Protein AF-A0A3B8VBR3-F1 (afdb_monomer_lite)

pLDDT: mean 89.26, std 9.89, range [55.28, 97.0]

Secondary structure (DSSP, 8-state):
--EEEEEEETTSGGG----HHHHHHHHTTGGG--HHHHHHHHGGGTEEEEEETTEEEEEESSHHHHHHHHHHH-

Foldseek 3Di:
DKDKDWCAAPVCRPPNPPLQLVVQLQVVCPPVDDLVVSQVVCVVLQWHWDDDDRTTMIIHPDPVSVVVSSVVRD

Radius of gyration: 11.82 Å; chains: 1; bounding box: 29×24×28 Å

Sequence (74 aa):
MTYKIVLWDKERPFTAISQRWWINFCNSLAYELSEYNVNQKLKEYHAKYVSANEQIYIEFEDEKYSSMLILRFS

Structure (mmCIF, N/CA/C/O backbone):
data_AF-A0A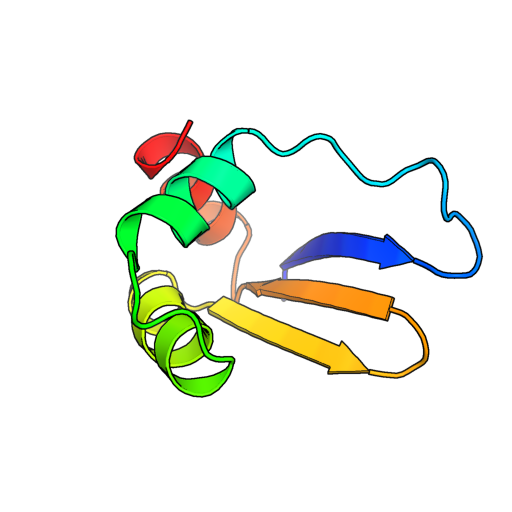3B8VBR3-F1
#
_entry.id   AF-A0A3B8VBR3-F1
#
loop_
_atom_site.group_PDB
_atom_site.id
_atom_site.type_symbol
_atom_site.label_atom_id
_atom_site.label_alt_id
_atom_site.label_comp_id
_atom_site.label_asym_id
_atom_site.label_entity_id
_atom_site.label_seq_id
_atom_site.pdbx_PDB_ins_code
_atom_site.Cartn_x
_atom_site.Cartn_y
_atom_site.Cartn_z
_atom_site.occupancy
_atom_site.B_iso_or_equiv
_atom_site.auth_seq_id
_atom_site.auth_comp_id
_atom_site.auth_asym_id
_atom_site.auth_atom_id
_atom_site.pdbx_PDB_model_num
ATOM 1 N N . MET A 1 1 ? -16.164 6.650 7.142 1.00 70.75 1 MET A N 1
ATOM 2 C CA . MET A 1 1 ? -15.467 5.807 8.139 1.00 70.75 1 MET A CA 1
ATOM 3 C C . MET A 1 1 ? -14.152 5.432 7.489 1.00 70.75 1 M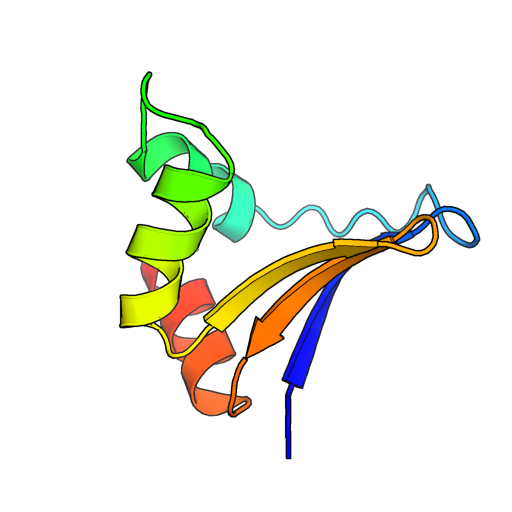ET A C 1
ATOM 5 O O . MET A 1 1 ? -14.211 4.948 6.371 1.00 70.75 1 MET A O 1
ATOM 9 N N . THR A 1 2 ? -13.001 5.734 8.091 1.00 86.00 2 THR A N 1
ATOM 10 C CA . THR A 1 2 ? -11.714 5.456 7.435 1.00 86.00 2 THR A CA 1
ATOM 11 C C . THR A 1 2 ? -11.401 3.962 7.481 1.00 86.00 2 THR A C 1
ATOM 13 O O . THR A 1 2 ? -11.638 3.303 8.494 1.00 86.00 2 THR A O 1
ATOM 16 N N . TYR A 1 3 ? -10.889 3.424 6.376 1.00 92.81 3 TYR A N 1
ATOM 17 C CA . TYR A 1 3 ? -10.506 2.019 6.245 1.00 92.81 3 TYR A CA 1
ATOM 18 C C . TYR A 1 3 ? -8.983 1.899 6.286 1.00 92.81 3 TYR A C 1
ATOM 20 O O . TYR A 1 3 ? -8.282 2.690 5.657 1.00 92.81 3 TYR A O 1
ATOM 28 N N . LYS A 1 4 ? -8.452 0.931 7.035 1.00 92.38 4 LYS A N 1
ATOM 29 C CA . LYS A 1 4 ? -7.007 0.786 7.244 1.00 92.38 4 LYS A CA 1
ATOM 30 C C . LYS A 1 4 ? -6.529 -0.572 6.775 1.00 92.38 4 LYS A C 1
ATOM 32 O O . LYS A 1 4 ? -7.067 -1.593 7.193 1.00 92.38 4 LYS A O 1
ATOM 37 N N . ILE A 1 5 ? -5.468 -0.569 5.975 1.00 91.81 5 ILE A N 1
ATOM 38 C CA . ILE A 1 5 ? -4.715 -1.775 5.650 1.00 91.81 5 ILE A CA 1
ATOM 39 C C . ILE A 1 5 ? -3.338 -1.677 6.286 1.00 91.81 5 ILE A C 1
ATOM 41 O O . ILE A 1 5 ? -2.546 -0.804 5.939 1.00 91.81 5 ILE A O 1
ATOM 45 N N . VAL A 1 6 ? -3.049 -2.594 7.203 1.00 91.38 6 VAL A N 1
ATOM 46 C CA . VAL A 1 6 ? -1.752 -2.676 7.874 1.00 91.38 6 VAL A CA 1
ATOM 47 C C . VAL A 1 6 ? -0.760 -3.406 6.971 1.00 91.38 6 VAL A C 1
ATOM 49 O O . VAL A 1 6 ? -1.015 -4.529 6.538 1.00 91.38 6 VAL A O 1
ATOM 52 N N . LEU A 1 7 ? 0.361 -2.748 6.684 1.00 90.00 7 LEU A N 1
ATOM 53 C CA . LEU A 1 7 ? 1.486 -3.303 5.932 1.00 90.00 7 LEU A CA 1
ATOM 54 C C . LEU A 1 7 ? 2.495 -3.965 6.877 1.00 90.00 7 LEU A C 1
ATOM 56 O O . LEU A 1 7 ? 3.071 -5.001 6.549 1.00 90.00 7 LEU A O 1
ATOM 60 N N . TRP A 1 8 ? 2.692 -3.375 8.058 1.00 89.44 8 TRP A N 1
ATOM 61 C CA . TRP A 1 8 ? 3.572 -3.890 9.100 1.00 89.44 8 TRP A CA 1
ATOM 62 C C . TRP A 1 8 ? 3.128 -3.417 10.488 1.00 89.44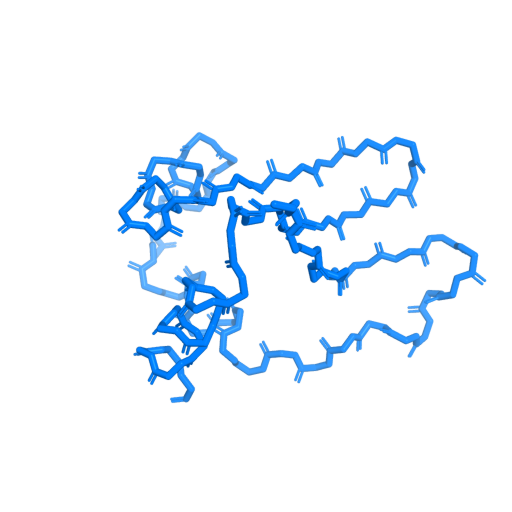 8 TRP A C 1
ATOM 64 O O . TRP A 1 8 ? 2.644 -2.295 10.644 1.00 89.44 8 TRP A O 1
ATOM 74 N N . ASP A 1 9 ? 3.326 -4.267 11.492 1.00 88.56 9 ASP A N 1
ATOM 75 C CA . ASP A 1 9 ? 2.986 -4.005 12.889 1.00 88.56 9 ASP A CA 1
ATOM 76 C C . ASP A 1 9 ? 4.031 -4.650 13.806 1.00 88.56 9 ASP A C 1
ATOM 78 O O . ASP A 1 9 ? 4.285 -5.854 13.697 1.00 88.56 9 ASP A O 1
ATOM 82 N N . LYS A 1 10 ? 4.632 -3.876 14.716 1.00 86.69 10 LYS A N 1
ATOM 83 C CA . LYS A 1 10 ? 5.623 -4.381 15.675 1.00 86.69 10 LYS A CA 1
ATOM 84 C C . LYS A 1 10 ? 5.059 -5.444 16.614 1.00 86.69 10 LYS A C 1
ATOM 86 O O . LYS A 1 10 ? 5.792 -6.360 16.982 1.00 86.69 10 LYS A O 1
ATOM 91 N N . GLU A 1 11 ? 3.787 -5.350 17.002 1.00 86.75 11 GLU A N 1
ATOM 92 C CA . GLU A 1 11 ? 3.165 -6.352 17.878 1.00 86.75 11 GLU A CA 1
ATOM 93 C C . GLU A 1 11 ? 2.919 -7.672 17.141 1.00 86.75 11 GLU A C 1
ATOM 95 O O . GLU A 1 11 ? 2.803 -8.732 17.759 1.00 86.75 11 GLU A O 1
ATOM 100 N N . ARG A 1 12 ? 2.852 -7.622 15.804 1.00 80.69 12 ARG A N 1
ATOM 101 C CA . ARG A 1 12 ? 2.596 -8.782 14.948 1.00 80.69 12 ARG A CA 1
ATOM 102 C C . ARG A 1 12 ? 3.488 -8.762 13.696 1.00 80.69 12 ARG A C 1
ATOM 104 O O . ARG A 1 12 ? 2.991 -8.684 12.566 1.00 80.69 12 ARG A O 1
ATOM 111 N N . PRO A 1 13 ? 4.814 -8.902 13.864 1.00 66.75 13 PRO A N 1
ATOM 112 C CA . PRO A 1 13 ? 5.780 -8.690 12.785 1.00 66.75 13 PRO A CA 1
ATOM 113 C C . PRO A 1 13 ? 5.693 -9.758 11.685 1.00 66.75 13 PRO A C 1
ATOM 115 O O . PRO A 1 13 ? 6.101 -9.518 10.552 1.00 66.75 13 PRO A O 1
ATOM 118 N N . PHE A 1 14 ? 5.127 -10.929 12.000 1.00 62.78 14 PHE A N 1
ATOM 119 C CA . PHE A 1 14 ? 4.958 -12.049 11.068 1.00 62.78 14 PHE A CA 1
ATOM 120 C C . PHE A 1 14 ? 3.621 -12.040 10.315 1.00 62.78 14 PHE A C 1
ATOM 122 O O . PHE A 1 14 ? 3.450 -12.817 9.382 1.00 62.78 14 PHE A O 1
ATOM 129 N N . THR A 1 15 ? 2.688 -11.149 10.668 1.00 58.59 15 THR A N 1
ATOM 130 C CA . THR A 1 15 ? 1.479 -10.882 9.864 1.00 58.59 15 THR A CA 1
ATOM 131 C C . THR A 1 15 ? 1.703 -9.775 8.844 1.00 58.59 15 THR A C 1
ATOM 133 O O . THR A 1 15 ? 0.738 -9.142 8.427 1.00 58.59 15 THR A O 1
ATOM 136 N N . ALA A 1 16 ? 2.950 -9.538 8.419 1.00 55.28 16 ALA A N 1
ATOM 137 C CA . ALA A 1 16 ? 3.211 -8.773 7.209 1.00 55.28 16 ALA A CA 1
ATOM 138 C C . ALA A 1 16 ? 2.419 -9.440 6.081 1.00 55.28 16 ALA A C 1
ATOM 140 O O . ALA A 1 16 ? 2.784 -10.509 5.585 1.00 55.28 16 ALA A O 1
ATOM 141 N N . ILE A 1 17 ? 1.260 -8.867 5.756 1.00 58.72 17 ILE A N 1
ATOM 142 C CA . ILE A 1 17 ? 0.393 -9.421 4.735 1.00 58.72 17 ILE A CA 1
ATOM 143 C C . ILE A 1 17 ? 1.242 -9.347 3.473 1.00 58.72 17 ILE A C 1
ATOM 145 O O . ILE A 1 17 ? 1.682 -8.264 3.086 1.00 58.72 17 ILE A O 1
ATOM 149 N N . SER A 1 18 ? 1.532 -10.498 2.864 1.00 57.81 18 SER A N 1
ATOM 150 C CA . SER A 1 18 ? 2.164 -10.546 1.549 1.00 57.81 18 SER A CA 1
ATOM 151 C C . SER A 1 18 ? 1.178 -9.951 0.550 1.00 57.81 18 SER A C 1
ATOM 153 O O . SER A 1 18 ? 0.363 -10.631 -0.069 1.00 57.81 18 SER A O 1
ATOM 155 N N . GLN A 1 19 ? 1.178 -8.628 0.472 1.00 76.00 19 GLN A N 1
ATOM 156 C CA . GLN A 1 19 ? 0.302 -7.865 -0.386 1.00 76.00 19 GLN A CA 1
ATOM 157 C C . GLN A 1 19 ? 1.033 -7.717 -1.702 1.00 76.00 19 GLN A C 1
ATOM 159 O O . GLN A 1 19 ? 1.725 -6.732 -1.941 1.00 76.00 19 GLN A O 1
ATOM 164 N N . ARG A 1 20 ? 0.898 -8.731 -2.563 1.00 87.19 20 ARG A N 1
ATOM 165 C CA . ARG A 1 20 ? 1.413 -8.686 -3.939 1.00 87.19 20 ARG A CA 1
ATOM 166 C C . ARG A 1 20 ? 1.014 -7.384 -4.639 1.00 87.19 20 ARG A C 1
ATOM 168 O O . ARG A 1 20 ? 1.830 -6.793 -5.338 1.00 87.19 20 ARG A O 1
ATOM 175 N N . TRP A 1 21 ? -0.187 -6.889 -4.342 1.00 91.25 21 TRP A N 1
ATOM 176 C CA . TRP A 1 21 ? -0.660 -5.602 -4.827 1.00 91.25 21 TRP A CA 1
ATOM 177 C C . TRP A 1 21 ? 0.172 -4.409 -4.340 1.00 91.25 21 TRP A C 1
ATOM 179 O O . TRP A 1 21 ? 0.415 -3.485 -5.110 1.00 91.25 21 TRP A O 1
ATOM 189 N N . TRP A 1 22 ? 0.663 -4.426 -3.097 1.00 92.38 22 TRP A N 1
ATOM 190 C CA . TRP A 1 22 ? 1.521 -3.369 -2.560 1.00 92.38 22 TRP A CA 1
ATOM 191 C C . TRP A 1 22 ? 2.886 -3.372 -3.247 1.00 92.38 22 TRP A C 1
ATOM 193 O O . TRP A 1 22 ? 3.390 -2.323 -3.636 1.00 92.38 22 TRP A O 1
ATOM 203 N N . ILE A 1 23 ? 3.450 -4.559 -3.489 1.00 90.75 23 ILE A N 1
ATOM 204 C CA . ILE A 1 23 ? 4.692 -4.710 -4.260 1.00 90.75 23 ILE A CA 1
ATOM 205 C C . ILE A 1 23 ? 4.508 -4.162 -5.681 1.00 90.75 23 ILE A C 1
ATOM 207 O O . ILE A 1 23 ? 5.332 -3.382 -6.150 1.00 90.75 23 ILE A O 1
ATOM 211 N N . ASN A 1 24 ? 3.414 -4.516 -6.358 1.00 93.12 24 ASN A N 1
ATOM 212 C CA . ASN A 1 24 ? 3.101 -4.018 -7.698 1.00 93.12 24 ASN A CA 1
ATOM 213 C C . ASN A 1 24 ? 2.872 -2.496 -7.717 1.00 93.12 24 ASN A C 1
ATOM 215 O O . ASN A 1 24 ? 3.343 -1.814 -8.630 1.00 93.12 24 ASN A O 1
ATOM 219 N N . PHE A 1 25 ? 2.207 -1.948 -6.696 1.00 94.31 25 PHE A N 1
ATOM 220 C CA . PHE 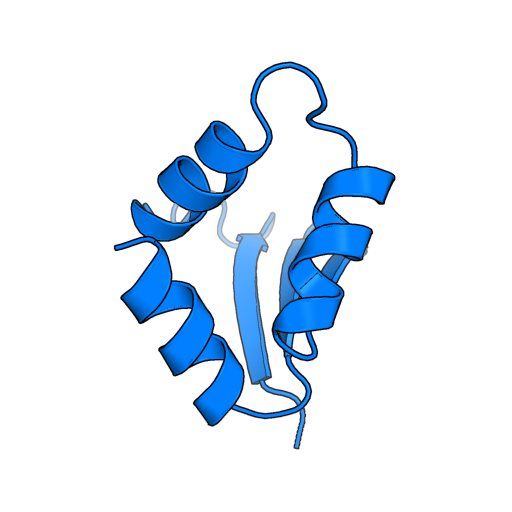A 1 25 ? 2.072 -0.505 -6.512 1.00 94.31 25 PHE A CA 1
ATOM 221 C C . PHE A 1 25 ? 3.446 0.166 -6.383 1.00 94.31 25 PHE A C 1
ATOM 223 O O . PHE A 1 25 ? 3.738 1.091 -7.141 1.00 94.31 25 PHE A O 1
ATOM 230 N N . CYS A 1 26 ? 4.322 -0.328 -5.505 1.00 92.00 26 CYS A N 1
ATOM 231 C CA . CYS A 1 26 ? 5.678 0.202 -5.335 1.00 92.00 26 CYS A CA 1
ATOM 232 C C . CYS A 1 26 ? 6.509 0.085 -6.620 1.00 92.00 26 CYS A C 1
ATOM 234 O O . CYS A 1 26 ? 7.164 1.045 -7.016 1.00 92.00 26 CYS A O 1
ATOM 236 N N . ASN A 1 27 ? 6.425 -1.043 -7.331 1.00 92.62 27 ASN A N 1
ATOM 237 C CA . ASN A 1 27 ? 7.107 -1.235 -8.614 1.00 92.62 27 ASN A CA 1
ATOM 238 C C . ASN A 1 27 ? 6.647 -0.224 -9.674 1.00 92.62 27 ASN A C 1
ATOM 240 O O . ASN A 1 27 ? 7.443 0.207 -10.505 1.00 92.62 27 ASN A O 1
ATOM 244 N N . SER A 1 28 ? 5.383 0.210 -9.625 1.00 93.44 28 SER A N 1
ATOM 245 C CA . SER A 1 28 ? 4.851 1.238 -10.527 1.00 93.44 28 SER A CA 1
ATOM 246 C C . SER A 1 28 ? 5.397 2.652 -10.272 1.00 93.44 28 SER A C 1
ATOM 248 O O . SER A 1 28 ? 5.092 3.559 -11.046 1.00 93.44 28 SER A O 1
ATOM 250 N N . LEU A 1 29 ? 6.151 2.852 -9.185 1.00 91.62 29 LEU A N 1
ATOM 251 C CA . LEU A 1 29 ? 6.889 4.081 -8.868 1.00 91.62 29 LEU A CA 1
ATOM 252 C C . LEU A 1 29 ? 8.374 3.995 -9.279 1.00 91.62 29 LEU A C 1
ATOM 254 O O . LEU A 1 29 ? 9.086 4.993 -9.204 1.00 91.62 29 LEU A O 1
ATOM 258 N N . ALA A 1 30 ? 8.838 2.824 -9.738 1.00 87.69 30 ALA A N 1
ATOM 259 C CA . ALA A 1 30 ? 10.202 2.576 -10.205 1.00 87.69 30 ALA A CA 1
ATOM 260 C C . ALA A 1 30 ? 11.284 3.143 -9.252 1.00 87.69 30 ALA A C 1
ATOM 262 O O . ALA A 1 30 ? 11.283 2.845 -8.058 1.00 87.69 30 ALA A O 1
ATOM 263 N N . TYR A 1 31 ? 12.220 3.942 -9.774 1.00 82.88 31 TYR A N 1
ATOM 264 C CA . TYR A 1 31 ? 13.340 4.521 -9.020 1.00 82.88 31 TYR A CA 1
ATOM 265 C C . TYR A 1 31 ? 12.944 5.700 -8.123 1.00 82.88 31 TYR A C 1
ATOM 267 O O . TYR A 1 31 ? 13.764 6.188 -7.351 1.00 82.88 31 TYR A O 1
ATOM 275 N N . GLU A 1 32 ? 11.697 6.161 -8.200 1.00 87.06 32 GLU A N 1
ATOM 276 C CA . GLU A 1 32 ? 11.206 7.326 -7.465 1.00 87.06 32 GLU A CA 1
ATOM 277 C C . GLU A 1 32 ? 10.531 6.937 -6.141 1.00 87.06 32 GLU A C 1
ATOM 279 O O . GLU A 1 32 ? 9.704 7.684 -5.613 1.00 87.06 32 GLU A O 1
ATOM 284 N N . LEU A 1 33 ? 10.856 5.765 -5.587 1.00 88.44 33 LEU A N 1
ATOM 285 C CA . LEU A 1 33 ? 10.242 5.259 -4.365 1.00 88.44 33 LEU A CA 1
ATOM 286 C C . LEU A 1 33 ? 10.654 6.104 -3.147 1.00 88.44 33 LEU A C 1
ATOM 288 O O . LEU A 1 33 ? 11.675 5.874 -2.503 1.00 88.44 33 LEU A O 1
ATOM 292 N N . SER A 1 34 ? 9.820 7.089 -2.829 1.00 92.31 34 SER A N 1
ATOM 293 C CA . SER A 1 34 ? 9.906 7.931 -1.640 1.00 92.31 34 SER A CA 1
ATOM 294 C C . SER A 1 34 ? 8.533 8.031 -0.983 1.00 92.31 34 SER A C 1
ATOM 296 O O . SER A 1 34 ? 7.510 7.904 -1.658 1.00 92.31 34 SER A O 1
ATOM 298 N N . GLU A 1 35 ? 8.487 8.304 0.323 1.00 92.19 35 GLU A N 1
ATOM 299 C CA . GLU A 1 35 ? 7.221 8.504 1.041 1.00 92.19 35 GLU A CA 1
ATOM 300 C C . GLU A 1 35 ? 6.365 9.606 0.401 1.00 92.19 35 GLU A C 1
ATOM 302 O O . GLU A 1 35 ? 5.144 9.475 0.301 1.00 92.19 35 GLU A O 1
ATOM 307 N N . TYR A 1 36 ? 7.009 10.668 -0.091 1.00 94.56 36 TYR A N 1
ATOM 308 C CA . TYR A 1 36 ? 6.335 11.737 -0.816 1.00 94.56 36 TYR A CA 1
ATOM 309 C C . TYR A 1 36 ? 5.651 11.207 -2.082 1.00 94.56 36 TYR A C 1
ATOM 311 O O . TYR A 1 36 ? 4.448 11.403 -2.238 1.00 94.56 36 TYR A O 1
ATOM 319 N N . ASN A 1 37 ? 6.370 10.493 -2.953 1.00 94.69 37 ASN A N 1
ATOM 320 C CA . ASN A 1 37 ? 5.812 9.990 -4.215 1.00 94.69 37 ASN A CA 1
ATOM 321 C C . ASN A 1 37 ? 4.756 8.902 -4.000 1.00 94.69 37 ASN A C 1
ATOM 323 O O . ASN A 1 37 ? 3.732 8.891 -4.684 1.00 94.69 37 ASN A O 1
ATOM 327 N N . VAL A 1 38 ? 4.957 8.041 -2.999 1.00 95.56 38 VAL A N 1
ATOM 328 C CA . VAL A 1 38 ? 3.947 7.082 -2.536 1.00 95.56 38 VAL A CA 1
ATOM 329 C C . VAL A 1 38 ? 2.663 7.818 -2.159 1.00 95.56 38 VAL A C 1
ATOM 331 O O . VAL A 1 38 ? 1.599 7.505 -2.689 1.00 95.56 38 VAL A O 1
ATOM 334 N N . ASN A 1 39 ? 2.753 8.838 -1.303 1.00 96.50 39 ASN A N 1
ATOM 335 C CA . ASN A 1 39 ? 1.590 9.616 -0.887 1.00 96.50 39 ASN A CA 1
ATOM 336 C C . ASN A 1 39 ? 0.972 10.435 -2.029 1.00 96.50 39 ASN A C 1
ATOM 338 O O . ASN A 1 39 ? -0.247 10.568 -2.068 1.00 96.50 39 ASN A O 1
ATOM 342 N N . GLN A 1 40 ? 1.756 10.959 -2.980 1.00 95.56 40 GLN A N 1
ATOM 343 C CA . GLN A 1 40 ? 1.196 11.638 -4.156 1.00 95.56 40 GLN A CA 1
ATOM 344 C C . GLN A 1 40 ? 0.346 10.689 -5.000 1.00 95.56 40 GLN A C 1
ATOM 346 O O . GLN A 1 40 ? -0.763 11.051 -5.377 1.00 95.56 40 GLN A O 1
ATOM 351 N N . LYS A 1 41 ? 0.820 9.463 -5.237 1.00 95.31 41 LYS A N 1
ATOM 352 C CA . LYS A 1 41 ? 0.071 8.475 -6.017 1.00 95.31 41 LYS A CA 1
ATOM 353 C C . LYS A 1 41 ? -1.129 7.910 -5.256 1.00 95.31 41 LYS A C 1
ATOM 355 O O . LYS A 1 41 ? -2.183 7.697 -5.842 1.00 95.31 41 LYS A O 1
ATOM 360 N N . LEU A 1 42 ? -1.014 7.713 -3.941 1.00 96.69 42 LEU A N 1
ATOM 361 C CA . LEU A 1 42 ? -2.129 7.252 -3.104 1.00 96.69 42 LEU A CA 1
ATOM 362 C C . LEU A 1 42 ? -3.291 8.256 -3.031 1.00 96.69 42 LEU A C 1
ATOM 364 O O . LEU A 1 42 ? -4.433 7.830 -2.855 1.00 96.69 42 LEU A O 1
ATOM 368 N N . LYS A 1 43 ? -3.052 9.559 -3.247 1.00 96.44 43 LYS A N 1
ATOM 369 C CA . LYS A 1 43 ? -4.132 10.561 -3.340 1.00 96.44 43 LYS A CA 1
ATOM 370 C C . LYS A 1 43 ? -5.128 10.266 -4.462 1.00 96.44 43 LYS A C 1
ATOM 372 O O . LYS A 1 43 ? -6.304 10.564 -4.290 1.00 96.44 43 LYS A O 1
ATOM 377 N N . GLU A 1 44 ? -4.696 9.643 -5.563 1.00 95.44 44 GLU A N 1
ATOM 378 C CA . GLU A 1 44 ? -5.593 9.203 -6.650 1.00 95.44 44 GLU A CA 1
ATOM 379 C C . GLU A 1 44 ? -6.641 8.186 -6.164 1.00 95.44 44 GLU A C 1
ATOM 381 O O . GLU A 1 44 ? -7.703 8.037 -6.765 1.00 95.44 44 GLU A O 1
ATOM 386 N N . TYR A 1 45 ? -6.351 7.508 -5.052 1.00 95.88 45 TYR A N 1
ATOM 387 C CA . TYR A 1 45 ? -7.189 6.495 -4.418 1.00 95.88 45 TYR A CA 1
ATOM 388 C C . TYR A 1 45 ? -7.690 6.955 -3.047 1.00 95.88 45 TYR A C 1
ATOM 390 O O . TYR A 1 45 ? -7.988 6.114 -2.203 1.00 95.88 45 TYR A O 1
ATOM 398 N N . HIS A 1 46 ? -7.759 8.270 -2.794 1.00 96.69 46 HIS A N 1
ATOM 399 C CA . HIS A 1 46 ? -8.245 8.825 -1.523 1.00 96.69 46 HIS A CA 1
ATOM 400 C C . HIS A 1 46 ? -7.579 8.169 -0.300 1.00 96.69 46 HIS A C 1
ATOM 402 O O . HIS A 1 46 ? -8.235 7.808 0.684 1.00 96.69 46 HIS A O 1
ATOM 408 N N . ALA A 1 47 ? -6.267 7.952 -0.406 1.00 97.00 47 ALA A N 1
ATOM 409 C CA . ALA A 1 47 ? -5.483 7.207 0.560 1.00 97.00 47 ALA A CA 1
ATOM 410 C C . ALA A 1 47 ? -4.201 7.944 0.949 1.00 97.00 47 ALA A C 1
ATOM 412 O O . ALA A 1 47 ? -3.694 8.796 0.215 1.00 97.00 47 ALA A O 1
ATOM 413 N N . LYS A 1 48 ? -3.650 7.577 2.105 1.00 96.81 48 LYS A N 1
ATOM 414 C CA . LYS A 1 48 ? -2.346 8.039 2.586 1.00 96.81 48 LYS A CA 1
ATOM 415 C C . LYS A 1 48 ? -1.563 6.892 3.211 1.00 96.81 48 LYS A C 1
ATOM 417 O O . LYS A 1 48 ? -2.116 6.069 3.940 1.00 96.81 48 LYS A O 1
ATOM 422 N N . TYR A 1 49 ? -0.271 6.863 2.935 1.00 95.88 49 TYR A N 1
ATOM 423 C CA . TYR A 1 49 ? 0.699 6.026 3.619 1.00 95.88 49 TYR A CA 1
ATOM 424 C C . TYR A 1 49 ? 1.084 6.692 4.939 1.00 95.88 49 TYR A C 1
ATOM 426 O O . TYR A 1 49 ? 1.412 7.879 4.966 1.00 95.88 49 TYR A O 1
ATOM 434 N N . VAL A 1 50 ? 1.042 5.927 6.028 1.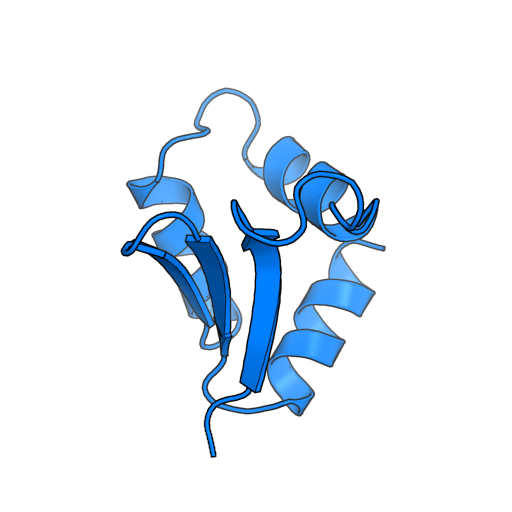00 94.81 50 VAL A N 1
ATOM 435 C CA . VAL A 1 50 ? 1.370 6.401 7.371 1.00 94.81 50 VAL A CA 1
ATOM 436 C C . VAL A 1 50 ? 2.361 5.439 8.013 1.00 94.81 50 VAL A C 1
ATOM 438 O O . VAL A 1 50 ? 2.100 4.242 8.123 1.00 94.81 50 VAL A O 1
ATOM 441 N N . SER A 1 51 ? 3.480 5.990 8.476 1.00 92.06 51 SER A N 1
ATOM 442 C CA . SER A 1 51 ? 4.461 5.300 9.311 1.00 92.06 51 SER A CA 1
ATOM 443 C C . SER A 1 51 ? 4.508 5.996 10.668 1.00 92.06 51 SER A C 1
ATOM 445 O O . SER A 1 51 ? 5.137 7.042 10.815 1.00 92.06 51 SER A O 1
ATOM 447 N N . ALA A 1 52 ? 3.798 5.455 11.654 1.00 90.38 52 ALA A N 1
ATOM 448 C CA . ALA A 1 52 ? 3.695 6.048 12.984 1.00 90.38 52 ALA A CA 1
ATOM 449 C C . ALA A 1 52 ? 3.449 4.973 14.042 1.00 90.38 52 ALA A C 1
ATOM 451 O O . ALA A 1 52 ? 2.863 3.936 13.745 1.00 90.38 52 ALA A O 1
ATOM 452 N N . ASN A 1 53 ? 3.847 5.253 15.287 1.00 85.38 53 ASN A N 1
ATOM 453 C CA . ASN A 1 53 ? 3.565 4.401 16.449 1.00 85.38 53 ASN A CA 1
ATOM 454 C C . ASN A 1 53 ? 3.943 2.928 16.231 1.00 85.38 53 ASN A C 1
ATOM 456 O O . ASN A 1 53 ? 3.170 2.035 16.556 1.00 85.38 53 ASN A O 1
ATOM 460 N N . GLU A 1 54 ? 5.121 2.685 15.648 1.00 88.00 54 GLU A N 1
ATOM 461 C CA . GLU A 1 54 ? 5.633 1.327 15.405 1.00 88.00 54 GLU A CA 1
ATOM 462 C C . GLU A 1 54 ? 4.715 0.475 14.501 1.00 88.00 54 GLU A C 1
ATOM 464 O O . GLU A 1 54 ? 4.733 -0.755 14.549 1.00 88.00 54 GLU A O 1
ATOM 469 N N . GLN A 1 55 ? 3.938 1.141 13.643 1.00 90.38 55 GLN A N 1
ATOM 470 C CA . GLN A 1 55 ? 3.098 0.540 12.616 1.00 90.38 55 GLN A CA 1
ATOM 471 C C . GLN A 1 55 ? 3.277 1.263 11.280 1.00 90.38 55 GLN A C 1
ATOM 473 O O . GLN A 1 55 ? 3.509 2.474 11.216 1.00 90.38 55 GLN A O 1
ATOM 478 N N . ILE A 1 56 ? 3.124 0.502 10.201 1.00 91.81 56 ILE A N 1
ATOM 479 C CA . ILE A 1 56 ? 3.067 1.016 8.8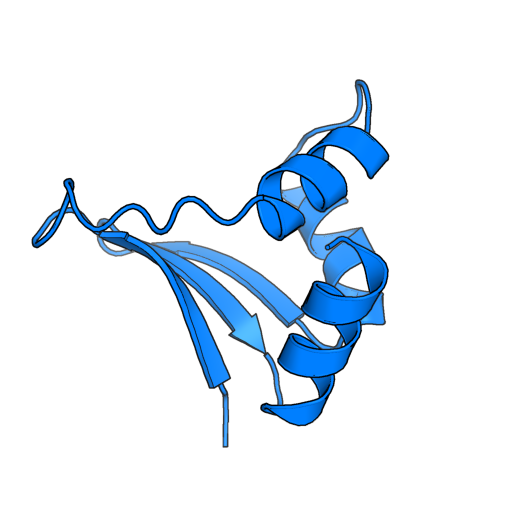36 1.00 91.81 56 ILE A CA 1
ATOM 480 C C . ILE A 1 56 ? 1.742 0.569 8.234 1.00 91.81 56 ILE A C 1
ATOM 482 O O . ILE A 1 56 ? 1.447 -0.626 8.176 1.00 91.81 56 ILE A O 1
ATOM 486 N N . TYR A 1 57 ? 0.935 1.521 7.779 1.00 93.31 57 TYR A N 1
ATOM 487 C CA . TYR A 1 57 ? -0.380 1.246 7.212 1.00 93.31 57 TYR A CA 1
ATOM 488 C C . TYR A 1 57 ? -0.751 2.241 6.116 1.00 93.31 57 TYR A C 1
ATOM 490 O O . TYR A 1 57 ? -0.195 3.335 6.015 1.00 93.31 57 TYR A O 1
ATOM 498 N N . ILE A 1 58 ? -1.729 1.851 5.303 1.00 94.69 58 ILE A N 1
ATOM 499 C CA . ILE A 1 58 ? -2.412 2.743 4.373 1.00 94.69 58 ILE A CA 1
ATOM 500 C C . ILE A 1 58 ? -3.799 3.031 4.930 1.00 94.69 58 ILE A C 1
ATOM 502 O O . ILE A 1 58 ? -4.564 2.113 5.231 1.00 94.69 58 ILE A O 1
ATOM 506 N N . GLU A 1 59 ? -4.110 4.312 5.084 1.00 96.25 59 GLU A N 1
ATOM 507 C CA . GLU A 1 59 ? -5.425 4.788 5.495 1.00 96.25 59 GLU A CA 1
ATOM 508 C C . GLU A 1 59 ? -6.175 5.316 4.276 1.00 96.25 59 GLU A C 1
ATOM 510 O O . GLU A 1 59 ? -5.685 6.206 3.585 1.00 96.25 59 GLU A O 1
ATOM 515 N N . PHE A 1 60 ? -7.361 4.770 4.039 1.00 96.50 60 PHE A N 1
ATOM 516 C CA . PHE A 1 60 ? -8.289 5.147 2.983 1.00 96.50 60 PHE A CA 1
ATOM 517 C C . PHE A 1 60 ? -9.475 5.894 3.591 1.00 96.50 60 PHE A C 1
ATOM 519 O O . PHE A 1 60 ? -9.931 5.569 4.692 1.00 96.50 60 PHE A O 1
ATOM 526 N N . GLU A 1 61 ? -10.026 6.857 2.857 1.00 95.94 61 GLU A N 1
ATOM 527 C CA . GLU A 1 61 ? -11.261 7.542 3.261 1.00 95.94 61 GLU A CA 1
ATOM 528 C C . GLU A 1 61 ? -12.470 6.589 3.338 1.00 95.94 61 GLU A C 1
ATOM 530 O O . GLU A 1 61 ? -13.382 6.828 4.133 1.00 95.94 61 GLU A O 1
ATOM 535 N N . ASP A 1 62 ? -12.459 5.515 2.537 1.00 94.88 62 ASP A N 1
ATOM 536 C CA . ASP A 1 62 ? -13.530 4.521 2.406 1.00 94.88 62 ASP A CA 1
ATOM 537 C C . ASP A 1 62 ? -12.982 3.168 1.887 1.00 94.88 62 ASP A C 1
ATOM 539 O O . ASP A 1 62 ? -11.983 3.128 1.164 1.00 94.88 62 ASP A O 1
ATOM 543 N N . GLU A 1 63 ? -13.646 2.057 2.220 1.00 93.75 63 GLU A N 1
ATOM 544 C CA . GLU A 1 63 ? -13.283 0.694 1.790 1.00 93.75 63 GLU A CA 1
ATOM 545 C C . GLU A 1 63 ? -13.372 0.497 0.266 1.00 93.75 63 GLU A C 1
ATOM 547 O O . GLU A 1 63 ? -12.598 -0.262 -0.325 1.00 93.75 63 GLU A O 1
ATOM 552 N N . LYS A 1 64 ? -14.263 1.218 -0.424 1.00 95.25 64 LYS A N 1
ATOM 553 C CA . LYS A 1 64 ? -14.360 1.118 -1.889 1.00 95.25 64 LYS A CA 1
ATOM 554 C C . LYS A 1 64 ? -13.048 1.509 -2.579 1.00 95.25 64 LYS A C 1
ATOM 556 O O . LYS A 1 64 ? -12.686 0.924 -3.598 1.00 95.25 64 LYS A O 1
ATOM 561 N N . TYR A 1 65 ? -12.312 2.471 -2.019 1.00 95.56 65 TYR A N 1
ATOM 562 C CA . TYR A 1 65 ? -11.059 2.944 -2.603 1.00 95.56 65 TYR A CA 1
ATOM 563 C C . TYR A 1 65 ? -9.908 1.971 -2.369 1.00 95.56 65 TYR A C 1
ATOM 565 O O . TYR A 1 65 ? -9.064 1.805 -3.252 1.00 95.56 65 TYR A O 1
ATOM 573 N N . SER A 1 66 ? -9.904 1.277 -1.227 1.00 93.31 66 SER A N 1
ATOM 574 C CA . SER A 1 66 ? -8.942 0.202 -0.989 1.00 93.31 66 SER A CA 1
ATOM 575 C C . SER A 1 66 ? -9.161 -0.939 -1.979 1.00 93.31 66 SER A C 1
ATOM 577 O O . SER A 1 66 ? -8.208 -1.402 -2.601 1.00 93.31 66 SER A O 1
ATOM 579 N N . SER A 1 67 ? -10.422 -1.294 -2.236 1.00 93.81 67 SER A N 1
ATOM 580 C CA . SER A 1 67 ? -10.793 -2.286 -3.249 1.00 93.81 67 SER A CA 1
ATOM 581 C C . SER A 1 67 ? -10.334 -1.873 -4.653 1.00 93.81 67 SER A C 1
ATOM 583 O O . SER A 1 67 ? -9.748 -2.682 -5.368 1.00 93.81 67 SER A O 1
ATOM 585 N N . MET A 1 68 ? -10.533 -0.607 -5.042 1.00 94.44 68 MET A N 1
ATOM 586 C CA . MET A 1 68 ? -10.063 -0.081 -6.332 1.00 94.44 68 MET A CA 1
ATOM 587 C C . MET A 1 68 ? -8.537 -0.135 -6.470 1.00 94.44 68 MET A C 1
ATOM 589 O O . MET A 1 68 ? -8.039 -0.580 -7.506 1.00 94.44 68 MET A O 1
ATOM 593 N N . LEU A 1 69 ? -7.797 0.297 -5.441 1.00 94.38 69 LEU A N 1
ATOM 594 C CA . LEU A 1 69 ? -6.334 0.252 -5.441 1.00 94.38 69 LEU A CA 1
ATOM 595 C C . LEU A 1 69 ? -5.840 -1.194 -5.558 1.00 94.38 69 LEU A C 1
ATOM 597 O O . LEU A 1 69 ? -5.016 -1.496 -6.419 1.00 94.38 69 LEU A O 1
ATOM 601 N N . ILE A 1 70 ? -6.374 -2.094 -4.728 1.00 92.81 70 ILE A N 1
ATOM 602 C CA . ILE A 1 70 ? -6.002 -3.511 -4.736 1.00 92.81 70 ILE A CA 1
ATOM 603 C C . ILE A 1 70 ? -6.261 -4.109 -6.117 1.00 92.81 70 ILE A C 1
ATOM 605 O O . ILE A 1 70 ? -5.353 -4.704 -6.687 1.00 92.81 70 ILE A O 1
ATOM 609 N N . LEU A 1 71 ? -7.448 -3.910 -6.697 1.00 93.88 71 LEU A N 1
ATOM 610 C CA . LEU A 1 71 ? -7.785 -4.437 -8.024 1.00 93.88 71 LEU A CA 1
ATOM 611 C C . LEU A 1 71 ? -6.862 -3.902 -9.122 1.00 93.88 71 LEU A C 1
ATOM 613 O O . LEU A 1 71 ? -6.491 -4.648 -10.025 1.00 93.88 71 LEU A O 1
ATOM 617 N N . ARG A 1 72 ? -6.471 -2.624 -9.052 1.00 95.06 72 ARG A N 1
ATOM 618 C CA . ARG A 1 72 ? -5.589 -2.008 -10.049 1.00 95.06 72 ARG A CA 1
ATOM 619 C C . ARG A 1 72 ? -4.184 -2.607 -10.049 1.00 95.06 72 ARG A C 1
ATOM 621 O O . ARG A 1 72 ? -3.560 -2.652 -11.107 1.00 95.06 72 ARG A O 1
ATOM 628 N N . PHE A 1 73 ? -3.694 -3.021 -8.884 1.00 93.69 73 PHE A N 1
ATOM 629 C CA . PHE A 1 73 ? -2.319 -3.478 -8.705 1.00 93.69 73 PHE A CA 1
ATOM 630 C C . PHE A 1 73 ? -2.203 -4.963 -8.334 1.00 93.69 73 PHE A C 1
ATOM 632 O O . PHE A 1 73 ? -1.099 -5.393 -8.036 1.00 93.69 73 PHE A O 1
ATOM 639 N N . SER A 1 74 ? -3.274 -5.762 -8.346 1.00 89.19 74 SER A N 1
ATOM 640 C CA . SER A 1 74 ? -3.217 -7.205 -8.019 1.00 89.19 74 SER A CA 1
ATOM 641 C C . SER A 1 74 ? -2.417 -8.039 -9.020 1.00 89.19 74 SER A C 1
ATOM 643 O O . SER A 1 74 ? -2.446 -7.722 -10.228 1.00 89.19 74 SER A O 1
#